Protein AF-A0A376TER1-F1 (afdb_monomer)

Organism: Escherichia coli (NCBI:txid562)

pLDDT: mean 86.39, std 13.45, range [49.84, 98.0]

Solvent-accessible surface area (backbone atoms only — not comparable to full-atom values): 4954 Å² total; per-residue (Å²): 140,80,90,77,64,39,88,57,66,46,74,44,70,32,35,37,29,41,82,95,69,29,32,59,74,50,73,50,77,42,82,34,57,48,76,42,75,80,64,85,55,51,39,77,66,80,77,72,92,68,59,91,66,46,39,41,29,57,42,74,47,73,57,94,92,41,77,46,80,46,79,48,75,44,70,68,82,129

InterPro domains:
  IPR060498 Tail fiber assembly protein, N-terminal domain [PF28596] (8-60)

Foldseek 3Di:
DDDDFAQAKDKAKKFAADPPFLWTDDIDIDIDHGPDDDPPRIDRDDADDADPQKTKHWDFDDDPNDTDTDIDIDGDDD

Radius of gyration: 13.78 Å; Cα contacts (8 Å, |Δi|>4): 143; chains: 1; bounding box: 30×22×37 Å

Sequence (78 aa):
MAFRMSEQPRTIKIYNLLAGTNEFIGEGDAYIPPHTGLPANSTYIAPPDIPAGFVAVFTVMRHRGISLKIIGVKRFMT

Nearest PDB structures (foldseek):
  3tdh-assembly1_B  TM=4.684E-01  e=1.585E+00  Saccharomyces cerevisiae S288C
  3te5-assembly1_B  TM=4.596E-01  e=1.986E+00  Saccharomyces cerevisiae S288C
  6c9f-assembly1_B  TM=5.646E-01  e=4.905E+00  Homo sapiens
  6c9g-assembly1_B  TM=5.710E-01  e=4.905E+00  Homo sapiens
  8ir3-assembly1_c  TM=4.436E-01  e=6.885E+00  Homo sapiens

Structure (mmCIF, N/CA/C/O backbone):
data_AF-A0A376TER1-F1
#
_entry.id   AF-A0A376TER1-F1
#
loop_
_atom_site.group_PDB
_atom_site.id
_atom_site.type_symbol
_atom_site.label_atom_id
_atom_site.label_alt_id
_atom_site.label_comp_id
_atom_site.label_asym_id
_atom_site.label_entity_id
_atom_site.label_seq_id
_atom_site.pdbx_PDB_ins_code
_atom_site.Cartn_x
_atom_site.Cartn_y
_atom_site.Cartn_z
_atom_site.occupancy
_atom_site.B_iso_or_equiv
_atom_site.auth_seq_id
_atom_site.auth_comp_id
_atom_site.auth_asym_id
_atom_site.auth_atom_id
_atom_site.pdbx_PDB_model_num
ATOM 1 N N . MET A 1 1 ? -0.391 13.025 -7.513 1.00 63.50 1 MET A N 1
ATOM 2 C CA . MET A 1 1 ? 0.686 12.451 -8.353 1.00 63.50 1 MET A CA 1
ATOM 3 C C . MET A 1 1 ? 0.192 11.126 -8.936 1.00 63.50 1 MET A C 1
ATOM 5 O O . MET A 1 1 ? -0.534 10.434 -8.230 1.00 63.50 1 MET A O 1
ATOM 9 N N . ALA A 1 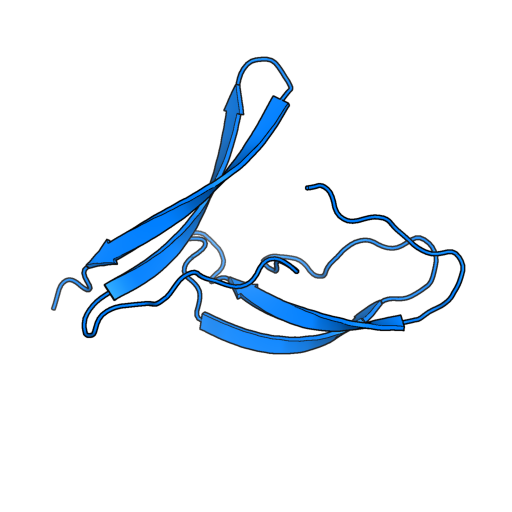2 ? 0.527 10.794 -10.187 1.00 77.69 2 ALA A N 1
ATOM 10 C CA . ALA A 1 2 ? 0.160 9.517 -10.815 1.00 77.69 2 ALA A CA 1
ATOM 11 C C . ALA A 1 2 ? 1.348 8.542 -10.815 1.00 77.69 2 ALA A C 1
ATOM 13 O O . ALA A 1 2 ? 2.496 8.967 -10.969 1.00 77.69 2 ALA A O 1
ATOM 14 N N . PHE A 1 3 ? 1.078 7.246 -10.638 1.00 84.88 3 PHE A N 1
ATOM 15 C CA . PHE A 1 3 ? 2.112 6.214 -10.689 1.00 84.88 3 PHE A CA 1
ATOM 16 C C . PHE A 1 3 ? 2.704 6.147 -12.102 1.00 84.88 3 PHE A C 1
ATOM 18 O O . PHE A 1 3 ? 1.957 6.021 -13.071 1.00 84.88 3 PHE A O 1
ATOM 25 N N . ARG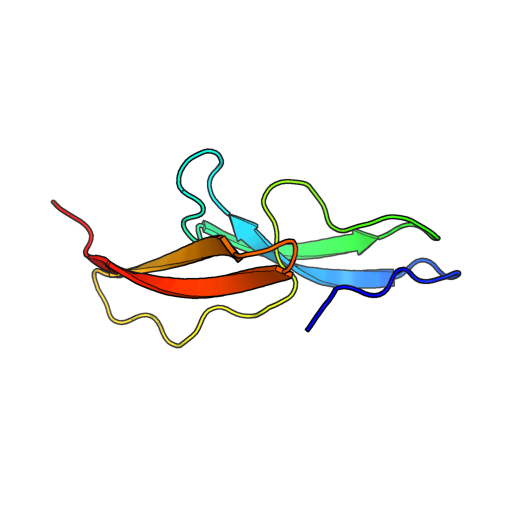 A 1 4 ? 4.033 6.225 -12.228 1.00 89.62 4 ARG A N 1
ATOM 26 C CA . ARG A 1 4 ? 4.722 6.117 -13.524 1.00 89.62 4 ARG A CA 1
ATOM 27 C C . ARG A 1 4 ? 5.252 4.704 -13.696 1.00 89.62 4 ARG A C 1
ATOM 29 O O . ARG A 1 4 ? 6.089 4.289 -12.898 1.00 89.62 4 ARG A O 1
ATOM 36 N N . MET A 1 5 ? 4.781 3.988 -14.712 1.00 92.25 5 MET A N 1
ATOM 37 C CA . MET A 1 5 ? 5.328 2.678 -15.078 1.00 92.25 5 MET A CA 1
ATOM 38 C C . MET A 1 5 ? 6.788 2.821 -15.539 1.00 92.25 5 MET A C 1
ATOM 40 O O . MET A 1 5 ? 7.198 3.895 -15.978 1.00 92.25 5 MET A O 1
ATOM 44 N N . SER A 1 6 ? 7.569 1.754 -15.389 1.00 94.06 6 SER A N 1
ATOM 45 C CA . SER A 1 6 ? 9.009 1.712 -15.673 1.00 94.06 6 SER A CA 1
ATOM 46 C C . SER A 1 6 ? 9.306 0.643 -16.722 1.00 94.06 6 SER A C 1
ATOM 48 O O . SER A 1 6 ? 8.592 -0.354 -16.779 1.00 94.06 6 SER A O 1
ATOM 50 N N . GLU A 1 7 ? 10.361 0.826 -17.516 1.00 96.94 7 GLU A N 1
ATOM 51 C CA . GLU A 1 7 ? 10.893 -0.204 -18.429 1.00 96.94 7 GLU A CA 1
ATOM 52 C C . GLU A 1 7 ? 11.714 -1.270 -17.68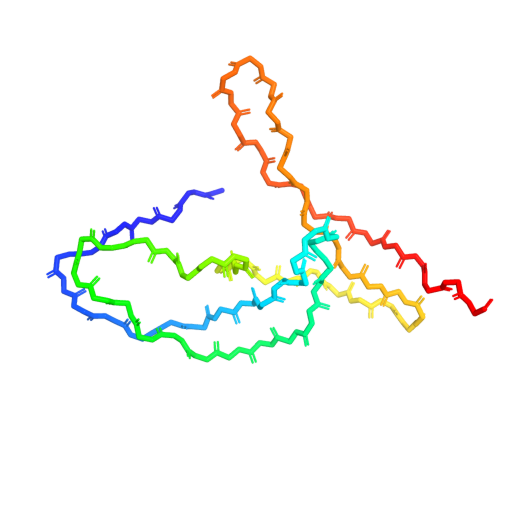6 1.00 96.94 7 GLU A C 1
ATOM 54 O O . GLU A 1 7 ? 11.935 -2.368 -18.184 1.00 96.94 7 GLU A O 1
ATOM 59 N N . GLN A 1 8 ? 12.160 -0.953 -16.471 1.00 97.25 8 GLN A N 1
ATOM 60 C CA . GLN A 1 8 ? 12.912 -1.860 -15.608 1.00 97.25 8 GLN A CA 1
ATOM 61 C C . GLN A 1 8 ? 12.048 -2.331 -14.437 1.00 97.25 8 GLN A C 1
ATOM 63 O O . GLN A 1 8 ? 11.244 -1.535 -13.925 1.00 97.25 8 GLN A O 1
ATOM 68 N N . PRO A 1 9 ? 12.229 -3.586 -13.980 1.00 96.88 9 PRO A N 1
ATOM 69 C CA . PRO A 1 9 ? 11.573 -4.055 -12.775 1.00 96.88 9 PRO A CA 1
ATOM 70 C C . PRO A 1 9 ? 12.060 -3.263 -11.564 1.00 96.88 9 PRO A C 1
ATOM 72 O O . PRO A 1 9 ? 13.219 -2.854 -11.495 1.00 96.88 9 PRO A O 1
ATOM 75 N N . ARG A 1 10 ? 11.184 -3.072 -10.581 1.00 97.06 10 ARG A N 1
ATOM 76 C CA . ARG A 1 10 ? 11.556 -2.428 -9.317 1.00 97.06 10 ARG A CA 1
ATOM 77 C C . ARG A 1 10 ? 10.728 -2.948 -8.162 1.00 97.06 10 ARG A C 1
ATOM 79 O O . ARG A 1 10 ? 9.547 -3.229 -8.330 1.00 97.06 10 ARG A O 1
ATOM 86 N N . THR A 1 11 ? 11.328 -2.982 -6.984 1.00 97.50 11 THR A N 1
ATOM 87 C CA . THR A 1 11 ? 10.600 -3.182 -5.733 1.00 97.50 11 THR A CA 1
ATOM 88 C C . THR A 1 11 ? 10.325 -1.823 -5.109 1.00 97.50 11 THR A C 1
ATOM 90 O O . THR A 1 11 ? 11.231 -0.994 -5.019 1.00 97.50 11 THR A O 1
ATOM 93 N N . ILE A 1 12 ? 9.078 -1.563 -4.727 1.00 96.69 12 ILE A N 1
ATOM 94 C CA . ILE A 1 12 ? 8.683 -0.315 -4.070 1.00 96.69 12 ILE A CA 1
ATOM 95 C C . ILE A 1 12 ? 7.841 -0.595 -2.834 1.00 96.69 12 ILE A C 1
ATOM 97 O O . ILE A 1 12 ? 7.068 -1.554 -2.811 1.00 96.69 12 ILE A O 1
ATOM 101 N N . LYS A 1 13 ? 7.922 0.309 -1.856 1.00 97.56 13 LYS A N 1
ATOM 102 C CA . LYS A 1 13 ? 6.980 0.332 -0.744 1.00 97.56 13 LYS A CA 1
ATOM 103 C C . LYS A 1 13 ? 5.582 0.679 -1.252 1.00 97.56 13 LYS A C 1
ATOM 105 O O . LYS A 1 13 ? 5.392 1.655 -1.986 1.00 97.56 13 LYS A O 1
ATOM 110 N N . ILE A 1 14 ? 4.610 -0.116 -0.835 1.00 96.75 14 ILE A N 1
ATOM 111 C CA . ILE A 1 14 ? 3.189 0.074 -1.086 1.00 96.75 14 ILE A CA 1
ATOM 112 C C . ILE A 1 14 ? 2.410 0.060 0.226 1.00 96.75 14 ILE A C 1
ATOM 114 O O . ILE A 1 14 ? 2.848 -0.475 1.242 1.00 96.75 14 ILE A O 1
ATOM 118 N N . TYR A 1 15 ? 1.214 0.624 0.163 1.00 96.00 15 TYR A N 1
ATOM 119 C CA . TYR A 1 15 ? 0.242 0.653 1.242 1.00 96.00 15 TYR A CA 1
ATOM 120 C C . TYR A 1 15 ? -1.012 -0.062 0.749 1.00 96.00 15 TYR A C 1
ATOM 122 O O . TYR A 1 15 ? -1.614 0.343 -0.253 1.00 96.00 15 TYR A O 1
ATOM 130 N N . ASN A 1 16 ? -1.359 -1.155 1.419 1.00 96.19 16 ASN A N 1
ATOM 131 C CA . ASN A 1 16 ? -2.478 -2.018 1.083 1.00 96.19 16 ASN A CA 1
ATOM 132 C C . ASN A 1 16 ? -3.776 -1.432 1.627 1.00 96.19 16 ASN A C 1
ATOM 134 O O . ASN A 1 16 ? -3.825 -0.887 2.734 1.00 96.19 16 A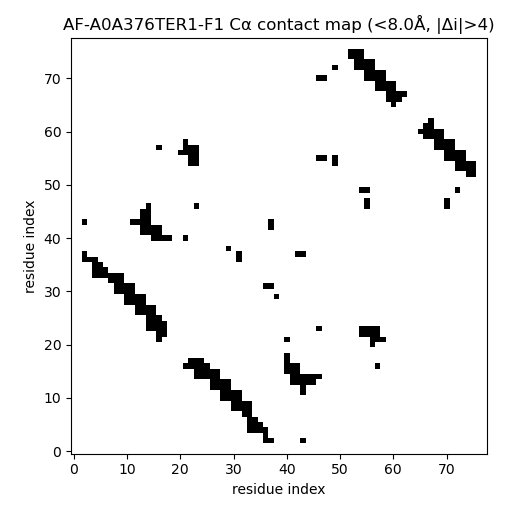SN A O 1
ATOM 138 N N . LEU A 1 17 ? -4.825 -1.560 0.827 1.00 94.75 17 LEU A N 1
ATOM 139 C CA . LEU A 1 17 ? -6.152 -1.044 1.097 1.00 94.75 17 LEU A CA 1
ATOM 140 C C . LEU A 1 17 ? -7.135 -2.210 1.179 1.00 94.75 17 LEU A C 1
ATOM 142 O O . LEU A 1 17 ? -7.088 -3.136 0.366 1.00 94.75 17 LEU A O 1
ATOM 146 N N . LEU A 1 18 ? -8.053 -2.156 2.138 1.00 95.12 18 LEU A N 1
ATOM 147 C CA . LEU A 1 18 ? -9.139 -3.117 2.232 1.00 95.12 18 LEU A CA 1
ATOM 148 C C . LEU A 1 18 ? -10.043 -2.980 1.003 1.00 95.12 18 LEU A C 1
ATOM 150 O O . LEU A 1 18 ? -10.524 -1.890 0.677 1.00 95.12 18 LEU A O 1
ATOM 154 N N . ALA A 1 19 ? -10.283 -4.097 0.319 1.00 92.62 19 ALA A N 1
ATOM 155 C CA . ALA A 1 19 ? -11.183 -4.126 -0.822 1.00 92.62 19 ALA A CA 1
ATOM 156 C C . ALA A 1 19 ? -12.595 -3.678 -0.400 1.00 92.62 19 ALA A C 1
ATOM 158 O O . ALA A 1 19 ? -13.126 -4.117 0.616 1.00 92.62 19 ALA A O 1
ATOM 159 N N . GLY A 1 20 ? -13.204 -2.789 -1.184 1.00 90.19 20 GLY A N 1
ATOM 160 C CA . GLY A 1 20 ? -14.552 -2.268 -0.933 1.00 90.19 20 GLY A CA 1
ATOM 161 C C . GLY A 1 20 ? -14.606 -1.009 -0.060 1.00 90.19 20 GLY A C 1
ATOM 162 O O . GLY A 1 20 ? -15.393 -0.119 -0.374 1.00 90.19 20 GLY A O 1
ATOM 163 N N . THR A 1 21 ? -13.760 -0.874 0.969 1.00 90.81 21 THR A N 1
ATOM 164 C CA . THR A 1 21 ? -13.749 0.321 1.848 1.00 90.81 21 THR A CA 1
ATOM 165 C C . THR A 1 21 ? -12.588 1.275 1.576 1.00 90.81 21 THR A C 1
ATOM 167 O O . THR A 1 21 ? -12.674 2.453 1.916 1.00 90.81 21 THR A O 1
ATOM 170 N N . ASN A 1 22 ? -11.523 0.797 0.926 1.00 92.44 22 ASN A N 1
ATOM 171 C CA . ASN A 1 22 ? -10.264 1.516 0.716 1.00 92.44 22 ASN A CA 1
ATOM 172 C C . ASN A 1 22 ? -9.596 2.005 2.017 1.00 92.44 22 ASN A C 1
ATOM 174 O O . ASN A 1 22 ? -8.853 2.993 2.010 1.00 92.44 22 ASN A O 1
ATOM 178 N N . GLU A 1 23 ? -9.874 1.331 3.131 1.00 93.75 23 GLU A N 1
ATOM 179 C CA . GLU A 1 23 ? -9.229 1.575 4.420 1.00 93.75 23 GLU A CA 1
ATOM 180 C C . GLU A 1 23 ? -7.792 1.047 4.386 1.00 93.75 23 GLU A C 1
ATOM 182 O O . GLU A 1 23 ? -7.536 -0.041 3.877 1.00 93.75 23 GLU A O 1
ATOM 187 N N . PHE A 1 24 ? -6.842 1.817 4.908 1.00 94.19 24 PHE A N 1
ATOM 188 C CA . PHE A 1 24 ? -5.457 1.381 5.046 1.00 94.19 24 PHE A CA 1
ATOM 189 C C . PHE A 1 24 ? -5.356 0.199 6.018 1.00 94.19 24 PHE A C 1
ATOM 191 O O . PHE A 1 24 ? -5.814 0.300 7.155 1.00 94.19 24 PHE A O 1
ATOM 198 N N . ILE A 1 25 ? -4.729 -0.897 5.581 1.00 95.56 25 ILE A N 1
ATOM 199 C CA . ILE A 1 25 ? -4.595 -2.136 6.373 1.00 95.56 25 ILE A CA 1
ATOM 200 C C . ILE A 1 25 ? -3.147 -2.563 6.629 1.00 95.56 25 ILE A C 1
ATOM 202 O O . ILE A 1 25 ? -2.915 -3.533 7.344 1.00 95.56 25 ILE A O 1
ATOM 206 N N . GLY A 1 26 ? -2.168 -1.861 6.060 1.00 95.75 26 GLY A N 1
ATOM 207 C CA . GLY A 1 26 ? -0.753 -2.146 6.290 1.00 95.75 26 GLY A CA 1
ATOM 20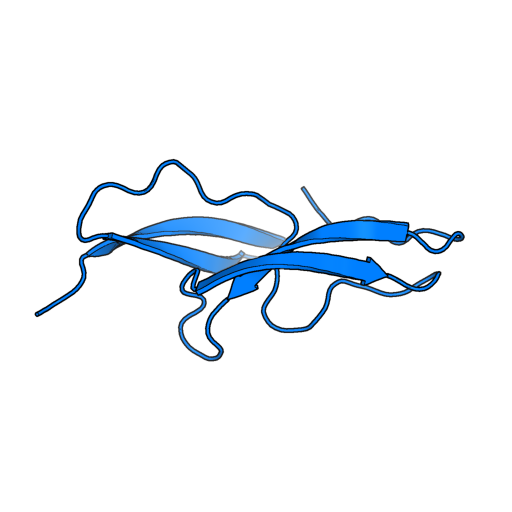8 C C . GLY A 1 26 ? 0.130 -1.797 5.102 1.00 95.75 26 GLY A C 1
ATOM 209 O O . GLY A 1 26 ? -0.345 -1.597 3.984 1.00 95.75 26 GLY A O 1
ATOM 210 N N . GLU A 1 27 ? 1.431 -1.720 5.350 1.00 97.19 27 GLU A N 1
ATOM 211 C CA . GLU A 1 27 ? 2.449 -1.490 4.326 1.00 97.19 27 GLU A CA 1
ATOM 212 C C . GLU A 1 27 ? 3.234 -2.764 4.004 1.00 97.19 27 GLU A C 1
ATOM 214 O O . GLU A 1 27 ? 3.255 -3.718 4.780 1.00 97.19 27 GLU A O 1
ATOM 219 N N . GLY A 1 28 ? 3.879 -2.775 2.844 1.00 97.50 28 GLY A N 1
ATOM 220 C CA . GLY A 1 28 ? 4.778 -3.842 2.430 1.00 97.50 28 GLY A CA 1
ATOM 221 C C . GLY A 1 28 ? 5.533 -3.470 1.163 1.00 97.50 28 GLY A C 1
ATOM 222 O O . GLY A 1 28 ? 5.290 -2.420 0.570 1.00 97.50 28 GLY A O 1
ATOM 223 N N . ASP A 1 29 ? 6.435 -4.341 0.736 1.00 98.00 29 ASP A N 1
ATOM 224 C CA . ASP A 1 29 ? 7.157 -4.178 -0.519 1.00 98.00 29 ASP A CA 1
ATOM 225 C C . ASP A 1 29 ? 6.476 -4.960 -1.643 1.00 98.00 29 ASP A C 1
ATOM 227 O O . ASP A 1 29 ? 6.076 -6.112 -1.473 1.00 98.00 29 ASP A O 1
ATOM 231 N N . ALA A 1 30 ? 6.365 -4.339 -2.815 1.00 97.12 30 ALA A N 1
ATOM 232 C CA . ALA A 1 30 ? 5.846 -4.973 -4.016 1.00 97.12 30 ALA A CA 1
ATOM 233 C C . ALA A 1 30 ? 6.883 -4.937 -5.132 1.00 97.12 30 ALA A C 1
ATOM 235 O O . ALA A 1 30 ? 7.371 -3.869 -5.509 1.00 97.12 30 ALA A O 1
ATOM 236 N N . TYR A 1 31 ? 7.167 -6.109 -5.697 1.00 97.50 31 TYR A N 1
ATOM 237 C CA . TYR A 1 31 ? 7.867 -6.221 -6.968 1.00 97.50 31 TYR A CA 1
ATOM 238 C C . TYR A 1 31 ? 6.931 -5.802 -8.106 1.00 97.50 31 TYR A C 1
ATOM 240 O O . TYR A 1 31 ? 5.851 -6.368 -8.275 1.00 97.50 31 TYR A O 1
ATOM 248 N N . ILE A 1 32 ? 7.352 -4.814 -8.890 1.00 97.31 32 ILE A N 1
ATOM 249 C CA . ILE A 1 32 ? 6.629 -4.279 -10.040 1.00 97.31 32 ILE A CA 1
ATOM 250 C C . ILE A 1 32 ? 7.400 -4.651 -11.312 1.00 97.31 32 ILE A C 1
ATOM 252 O O . ILE A 1 32 ? 8.479 -4.092 -11.546 1.00 97.31 32 ILE A O 1
ATOM 256 N N . PRO A 1 33 ? 6.874 -5.570 -12.142 1.00 97.00 33 PRO A N 1
ATOM 257 C CA . PRO A 1 33 ? 7.438 -5.867 -13.454 1.00 97.00 33 PRO A CA 1
ATOM 258 C C . PRO A 1 33 ? 7.444 -4.643 -14.392 1.00 97.00 33 PRO A C 1
ATOM 260 O O . PRO A 1 33 ? 6.624 -3.730 -14.222 1.00 97.00 33 PRO A O 1
ATOM 263 N N . PRO A 1 34 ? 8.303 -4.631 -15.429 1.00 97.62 34 PRO A N 1
ATOM 264 C CA . PRO A 1 34 ? 8.257 -3.625 -16.484 1.00 97.62 34 PRO A CA 1
ATOM 265 C C . PRO A 1 34 ? 6.854 -3.422 -17.054 1.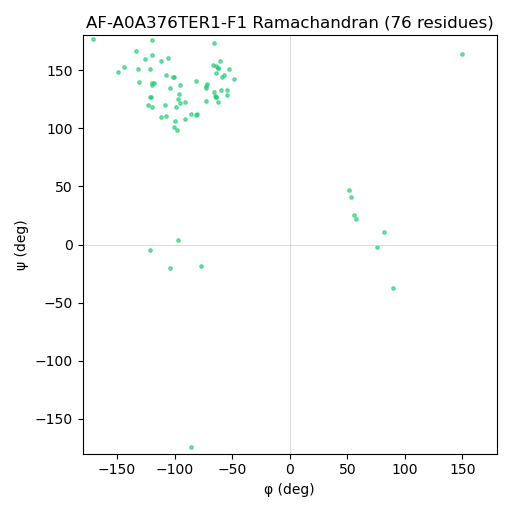00 97.62 34 PRO A C 1
ATOM 267 O O . PRO A 1 34 ? 6.104 -4.379 -17.231 1.00 97.62 34 PRO A O 1
ATOM 270 N N . HIS A 1 35 ? 6.515 -2.174 -17.367 1.00 95.69 35 HIS A N 1
ATOM 271 C CA . HIS A 1 35 ? 5.267 -1.784 -18.032 1.00 95.69 35 HIS A CA 1
ATOM 272 C C . HIS A 1 35 ? 3.975 -2.207 -17.302 1.00 95.69 35 HIS A C 1
ATOM 274 O O . HIS A 1 35 ? 2.910 -2.264 -17.913 1.00 95.69 35 HIS A O 1
ATOM 280 N N . THR A 1 36 ? 4.042 -2.466 -15.991 1.00 94.94 36 THR A N 1
ATOM 281 C CA . THR A 1 36 ? 2.869 -2.787 -15.162 1.00 94.94 36 THR A CA 1
ATOM 282 C C . THR A 1 36 ? 2.542 -1.686 -14.1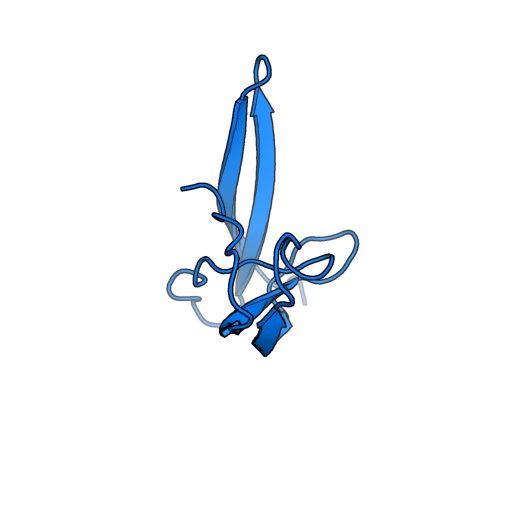54 1.00 94.94 36 THR A C 1
ATOM 284 O O . THR A 1 36 ? 3.374 -0.842 -13.808 1.00 94.94 36 THR A O 1
ATOM 287 N N . GLY A 1 37 ? 1.285 -1.674 -13.707 1.00 92.94 37 GLY A N 1
ATOM 288 C CA . GLY A 1 37 ? 0.794 -0.793 -12.651 1.00 92.94 37 GLY A CA 1
ATOM 289 C C . GLY A 1 37 ? 1.012 -1.360 -11.247 1.00 92.94 37 GLY A C 1
ATOM 290 O O . GLY A 1 37 ? 1.623 -2.407 -11.059 1.00 92.94 37 GLY A O 1
ATOM 291 N N . LEU A 1 38 ? 0.474 -0.657 -10.251 1.00 94.19 38 LEU A N 1
ATOM 292 C CA . LEU A 1 38 ? 0.431 -1.162 -8.880 1.00 94.19 38 LEU A CA 1
ATOM 293 C C . LEU A 1 38 ? -0.498 -2.382 -8.740 1.00 94.19 38 LEU A C 1
ATOM 295 O O . LEU A 1 38 ? -1.484 -2.470 -9.480 1.00 94.19 38 LEU A O 1
ATOM 299 N N . PRO A 1 39 ? -0.263 -3.255 -7.740 1.00 94.50 39 PRO A N 1
ATOM 300 C CA . PRO A 1 39 ? -1.227 -4.270 -7.333 1.00 94.50 39 PRO A CA 1
ATOM 301 C C . PRO A 1 39 ? -2.608 -3.673 -7.042 1.00 94.50 39 PRO A C 1
ATOM 303 O O . PRO A 1 39 ? -2.732 -2.521 -6.604 1.00 94.50 39 PRO A O 1
ATOM 306 N N . ALA A 1 40 ? -3.656 -4.468 -7.256 1.00 93.56 40 ALA A N 1
ATOM 307 C CA . ALA A 1 40 ? -5.016 -4.058 -6.931 1.00 93.56 40 ALA A CA 1
ATOM 308 C C . ALA A 1 40 ? -5.138 -3.690 -5.444 1.00 93.56 40 ALA A C 1
ATOM 310 O O . ALA A 1 40 ? -4.489 -4.291 -4.593 1.00 93.56 40 ALA A O 1
ATOM 311 N N . ASN A 1 41 ? -5.987 -2.703 -5.147 1.00 93.56 41 ASN A N 1
ATOM 312 C CA . ASN A 1 41 ? -6.216 -2.202 -3.789 1.00 93.56 41 ASN A CA 1
ATOM 313 C C . ASN A 1 41 ? -4.920 -1.791 -3.070 1.00 93.56 41 ASN A C 1
ATOM 315 O O . ASN A 1 41 ? -4.745 -2.045 -1.885 1.00 93.56 41 ASN A O 1
ATOM 319 N N . SER A 1 42 ? -4.001 -1.144 -3.785 1.00 94.31 42 SER A N 1
ATOM 32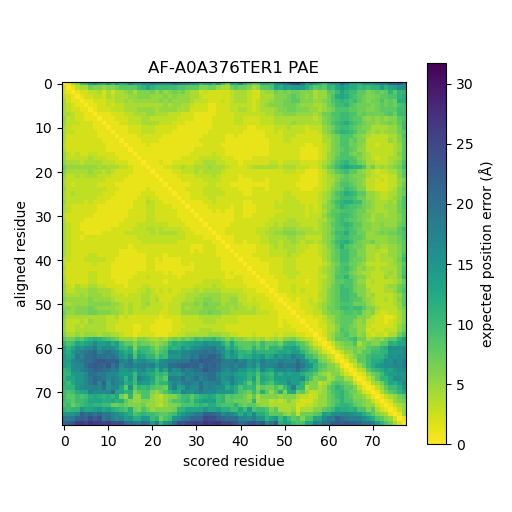0 C CA . SER A 1 42 ? -2.791 -0.588 -3.189 1.00 94.31 42 SER A CA 1
ATOM 321 C C . SER A 1 42 ? -2.526 0.843 -3.654 1.00 94.31 42 SER A C 1
ATOM 323 O O . SER A 1 42 ? -3.125 1.377 -4.602 1.00 94.31 42 SER A O 1
ATOM 325 N N . THR A 1 43 ? -1.624 1.515 -2.953 1.00 92.75 43 THR A N 1
ATOM 326 C CA . THR A 1 43 ? -1.145 2.845 -3.308 1.00 92.75 43 THR A CA 1
ATOM 327 C C . THR A 1 43 ? 0.335 2.971 -2.974 1.00 92.75 43 THR A C 1
ATOM 329 O O . THR A 1 43 ? 0.832 2.319 -2.068 1.00 92.75 43 THR A O 1
ATOM 332 N N . TYR A 1 44 ? 1.043 3.829 -3.703 1.00 92.56 44 TYR A N 1
ATOM 333 C CA . TYR A 1 44 ? 2.439 4.185 -3.416 1.00 92.56 44 TYR A CA 1
ATOM 334 C C . TYR A 1 44 ? 2.540 5.497 -2.618 1.00 92.56 44 TYR A C 1
ATOM 336 O O . TYR A 1 44 ? 3.623 6.027 -2.392 1.00 92.56 44 TYR A O 1
ATOM 344 N N . ILE A 1 45 ? 1.387 6.057 -2.245 1.00 91.50 45 ILE A N 1
ATOM 345 C CA . ILE A 1 45 ? 1.266 7.284 -1.461 1.00 91.50 45 ILE A CA 1
ATOM 346 C C . ILE A 1 45 ? 1.103 6.871 -0.005 1.00 91.50 45 ILE A C 1
ATOM 348 O O . ILE A 1 45 ? 0.155 6.150 0.303 1.00 91.50 45 ILE A O 1
ATOM 352 N N . ALA A 1 46 ? 2.006 7.334 0.856 1.00 92.19 46 ALA A N 1
ATOM 353 C CA . ALA A 1 46 ? 1.926 7.073 2.286 1.00 92.19 46 ALA A CA 1
ATOM 354 C C . ALA A 1 46 ? 0.615 7.609 2.881 1.00 92.19 46 ALA A C 1
ATOM 356 O O . ALA A 1 46 ? 0.133 8.660 2.439 1.00 92.19 46 ALA A O 1
ATOM 357 N N . PRO A 1 47 ? 0.023 6.909 3.865 1.00 90.62 47 PRO A N 1
ATOM 358 C CA . PRO A 1 47 ? -1.028 7.507 4.669 1.00 90.62 47 PRO A CA 1
ATOM 359 C C . PRO A 1 47 ? -0.461 8.717 5.440 1.00 90.62 47 PRO A C 1
ATOM 361 O O . PRO A 1 47 ? 0.736 8.750 5.733 1.00 90.62 47 PRO A O 1
ATOM 364 N N . PRO A 1 48 ? -1.292 9.722 5.765 1.00 89.69 48 PRO A N 1
ATOM 365 C CA . PRO A 1 48 ? -0.926 10.749 6.737 1.00 89.69 48 PRO A CA 1
ATOM 366 C C . PRO A 1 48 ? -0.776 10.128 8.133 1.00 89.69 48 PRO A C 1
ATOM 368 O O . PRO A 1 48 ? -1.141 8.969 8.339 1.00 89.69 48 PRO A O 1
ATOM 371 N N . ASP A 1 49 ? -0.316 10.912 9.108 1.00 90.56 49 ASP A N 1
ATOM 372 C CA . ASP A 1 49 ? -0.360 10.509 10.515 1.00 90.56 49 ASP A CA 1
ATOM 373 C C . ASP A 1 49 ? -1.790 10.124 10.925 1.00 90.56 49 ASP A C 1
ATOM 375 O O . ASP A 1 49 ? -2.746 10.870 10.694 1.00 90.56 49 ASP A O 1
ATOM 379 N N . ILE A 1 50 ? -1.937 8.936 11.520 1.00 89.44 50 ILE A N 1
ATOM 380 C CA . ILE A 1 50 ? -3.232 8.367 11.903 1.00 89.44 50 ILE A CA 1
ATOM 381 C C . ILE A 1 50 ? -3.364 8.443 13.429 1.00 89.44 50 ILE A C 1
ATOM 383 O O . ILE A 1 50 ? -2.666 7.711 14.134 1.00 89.44 50 ILE A O 1
ATOM 387 N N . PRO A 1 51 ? -4.252 9.296 13.971 1.00 90.88 51 PRO A N 1
ATOM 388 C CA . PRO A 1 51 ? -4.514 9.329 15.403 1.00 90.88 51 PRO A CA 1
ATOM 389 C C . PRO A 1 51 ? -5.084 7.997 15.905 1.00 90.88 51 PRO A C 1
ATOM 391 O O . PRO A 1 51 ? -5.789 7.291 15.180 1.00 90.88 51 PRO A O 1
ATOM 394 N N . ALA A 1 52 ? -4.844 7.679 17.178 1.00 90.44 52 ALA A N 1
ATOM 395 C CA . ALA A 1 52 ? -5.417 6.491 17.803 1.00 90.44 52 ALA A CA 1
ATOM 396 C C . ALA A 1 52 ? -6.953 6.463 17.659 1.00 90.44 52 ALA A C 1
ATOM 398 O O . ALA A 1 52 ? -7.637 7.459 17.899 1.00 90.44 52 ALA A O 1
ATOM 399 N N . GLY A 1 53 ? -7.493 5.308 17.260 1.00 92.12 53 GLY A N 1
ATOM 400 C CA . GLY A 1 53 ? -8.929 5.126 17.023 1.00 92.12 53 GLY A CA 1
ATOM 401 C C . GLY A 1 53 ? -9.430 5.615 15.658 1.00 92.12 53 GLY A C 1
ATOM 402 O O . GLY A 1 53 ? -10.643 5.650 15.441 1.00 92.12 53 GLY A O 1
ATOM 403 N N . PHE A 1 54 ? -8.536 5.958 14.729 1.00 92.50 54 PHE A N 1
ATOM 404 C CA . PHE A 1 54 ? -8.868 6.283 13.341 1.00 92.50 54 PHE A CA 1
ATOM 405 C C . PHE A 1 54 ? -8.180 5.334 12.357 1.00 92.50 54 PHE A C 1
ATOM 407 O O . PHE A 1 54 ? -7.211 4.657 12.691 1.00 92.50 54 PHE A O 1
ATOM 414 N N . VAL A 1 55 ? -8.685 5.311 11.126 1.00 92.38 55 VAL A N 1
ATOM 415 C CA . VAL A 1 55 ? -8.068 4.650 9.973 1.00 92.38 55 VAL A CA 1
ATOM 416 C C . VAL A 1 55 ? -8.033 5.611 8.789 1.00 92.38 55 VAL A C 1
ATOM 418 O O . VAL A 1 55 ? -8.981 6.370 8.565 1.00 92.38 55 VAL A O 1
ATOM 421 N N . ALA A 1 56 ? -6.936 5.600 8.031 1.00 92.62 56 ALA A N 1
ATOM 422 C CA . ALA A 1 56 ? -6.844 6.350 6.785 1.00 92.62 56 ALA A CA 1
ATOM 423 C C . ALA A 1 56 ? -7.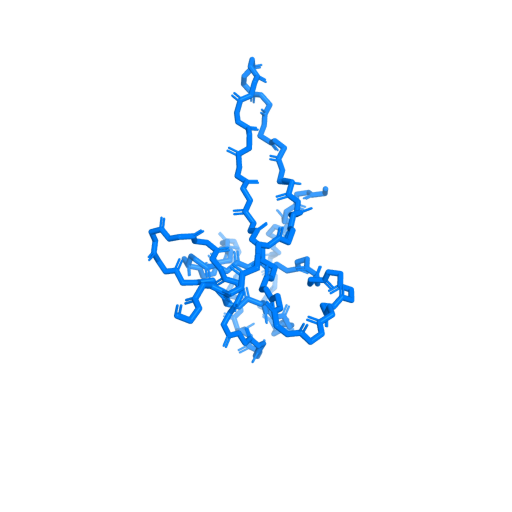706 5.684 5.701 1.00 92.62 56 ALA A C 1
ATOM 425 O O . ALA A 1 56 ? -7.652 4.470 5.514 1.00 92.62 56 ALA A O 1
ATOM 426 N N . VAL A 1 57 ? -8.476 6.481 4.965 1.00 92.44 57 VAL A N 1
ATOM 427 C CA . VAL A 1 57 ? -9.333 6.030 3.864 1.00 92.44 57 VAL A CA 1
ATOM 428 C C . VAL A 1 57 ? -8.904 6.731 2.586 1.00 92.44 57 VAL A C 1
ATOM 430 O O . VAL A 1 57 ? -8.838 7.961 2.527 1.00 92.44 57 VAL A O 1
ATOM 433 N N . PHE A 1 58 ? -8.639 5.946 1.547 1.00 88.44 58 PHE A N 1
ATOM 434 C CA . PHE A 1 58 ? -8.236 6.449 0.240 1.00 88.44 58 PHE A CA 1
ATOM 435 C C . PHE A 1 58 ? -9.441 6.470 -0.694 1.00 88.44 58 PHE A C 1
ATOM 437 O O . PHE A 1 58 ? -9.876 5.433 -1.184 1.00 88.44 58 PHE A O 1
ATOM 444 N N . THR A 1 59 ? -9.976 7.651 -0.991 1.00 80.12 59 THR A N 1
ATOM 445 C CA . THR A 1 59 ? -11.065 7.783 -1.963 1.00 80.12 59 THR A CA 1
ATOM 446 C C . THR A 1 59 ? -10.547 8.248 -3.314 1.00 80.12 59 THR A C 1
ATOM 448 O O . THR A 1 59 ? -9.621 9.057 -3.413 1.00 80.12 59 THR A O 1
ATOM 451 N N . VAL A 1 60 ? -11.157 7.732 -4.377 1.00 68.56 60 VAL A N 1
ATOM 452 C CA . VAL A 1 60 ? -10.946 8.219 -5.735 1.00 68.56 60 VAL A CA 1
ATOM 453 C C . VAL A 1 60 ? -12.128 9.112 -6.085 1.00 68.56 60 VAL A C 1
ATOM 455 O O . VAL A 1 60 ? -13.199 8.625 -6.440 1.00 68.56 60 VAL A O 1
ATOM 458 N N . MET A 1 61 ? -11.941 10.427 -6.013 1.00 60.12 61 MET A N 1
ATOM 459 C CA . MET A 1 61 ? -12.915 11.356 -6.571 1.00 60.12 61 MET A CA 1
ATOM 460 C C . MET A 1 61 ? -12.688 11.455 -8.073 1.00 60.12 61 MET A C 1
ATOM 462 O O . MET A 1 61 ? -11.672 11.976 -8.533 1.00 60.12 61 MET A O 1
ATOM 466 N N . ARG A 1 62 ? -13.648 10.953 -8.850 1.00 58.97 62 ARG A N 1
ATOM 467 C CA . ARG A 1 62 ? -13.738 11.250 -10.279 1.00 58.97 62 ARG A CA 1
ATOM 468 C C . ARG A 1 62 ? -14.615 12.483 -10.453 1.00 58.97 62 ARG A C 1
ATOM 470 O O . ARG A 1 62 ? -15.828 12.395 -10.294 1.00 58.97 62 ARG A O 1
ATOM 477 N N . HIS A 1 63 ? -14.020 13.618 -10.804 1.00 49.84 63 HIS A N 1
ATOM 478 C CA . HIS A 1 63 ? -14.771 14.798 -11.233 1.00 49.84 63 HIS A CA 1
ATOM 479 C C . HIS A 1 63 ? -14.302 15.218 -12.625 1.00 49.84 63 HIS A C 1
ATOM 481 O O . HIS A 1 63 ? -13.124 15.501 -12.825 1.00 49.84 63 HIS A O 1
ATOM 487 N N . ARG A 1 64 ? -15.225 15.231 -13.598 1.00 66.38 64 ARG A N 1
ATOM 488 C CA . ARG A 1 64 ? -14.971 15.662 -14.989 1.00 66.38 64 ARG A CA 1
ATOM 489 C C . ARG A 1 64 ? -13.754 14.983 -15.644 1.00 66.38 64 ARG A C 1
ATOM 491 O O . ARG A 1 64 ? -12.907 15.642 -16.232 1.00 66.38 64 ARG A O 1
ATOM 498 N N . GLY A 1 65 ? -13.643 13.660 -15.509 1.00 57.25 65 GLY A N 1
ATOM 499 C CA . GLY A 1 65 ? -12.541 12.884 -16.100 1.00 57.25 65 GLY A CA 1
ATOM 500 C C . GLY A 1 65 ? -11.199 13.000 -15.365 1.00 57.25 65 GLY A C 1
ATOM 501 O O . GLY A 1 65 ? -10.252 12.307 -15.726 1.00 57.25 65 GLY A O 1
ATOM 502 N N . ILE A 1 66 ? -11.119 13.805 -14.300 1.00 52.88 66 ILE A N 1
ATOM 503 C CA . ILE A 1 66 ? -9.942 13.914 -13.436 1.00 52.88 66 ILE A CA 1
ATOM 504 C C . ILE A 1 66 ? -10.153 13.018 -12.218 1.00 52.88 66 ILE A C 1
ATOM 506 O O . ILE A 1 66 ? -11.160 13.114 -11.516 1.00 52.88 66 ILE A O 1
ATOM 510 N N . SER A 1 67 ? -9.194 12.125 -11.981 1.00 57.94 67 SER A N 1
ATOM 511 C CA . SER A 1 67 ? -9.178 11.207 -10.846 1.00 57.94 67 SER A CA 1
ATOM 512 C C . SER A 1 67 ? -8.279 11.786 -9.750 1.00 57.94 67 SER A C 1
ATOM 514 O O . SER A 1 67 ? -7.056 11.661 -9.825 1.00 57.94 67 SER A O 1
ATOM 516 N N . LEU A 1 68 ? -8.863 12.431 -8.740 1.00 52.53 68 LEU A N 1
ATOM 517 C CA . LEU A 1 68 ? -8.145 12.875 -7.543 1.00 52.53 68 LEU A CA 1
ATOM 518 C C . LEU A 1 68 ? -8.197 11.777 -6.478 1.00 52.53 68 LEU A C 1
ATOM 520 O O . LEU A 1 68 ? -9.273 11.351 -6.066 1.00 52.53 68 LEU A O 1
ATOM 524 N N . LYS A 1 69 ? -7.027 11.324 -6.018 1.00 64.25 69 LYS A N 1
ATOM 525 C CA . LYS A 1 69 ? -6.920 10.496 -4.810 1.00 64.25 69 LYS A CA 1
ATOM 526 C C . LYS A 1 69 ? -6.947 11.433 -3.605 1.00 64.25 69 LYS A C 1
ATOM 528 O O . LYS A 1 69 ? -6.012 12.210 -3.429 1.00 64.25 69 LYS A O 1
ATOM 533 N N . ILE A 1 70 ? -8.016 11.381 -2.819 1.00 66.94 70 ILE A N 1
ATOM 534 C CA . ILE A 1 70 ? -8.147 12.123 -1.561 1.00 66.94 70 ILE A CA 1
ATOM 535 C C . ILE A 1 70 ? -7.943 11.141 -0.418 1.00 66.94 70 ILE A C 1
ATOM 537 O O . ILE A 1 70 ? -8.470 10.029 -0.445 1.00 66.94 70 ILE A O 1
ATOM 541 N N . ILE A 1 71 ? -7.149 11.556 0.563 1.00 77.88 71 ILE A N 1
ATOM 542 C CA . ILE A 1 71 ? -6.882 10.777 1.766 1.00 77.88 71 ILE A CA 1
ATOM 543 C C . ILE A 1 71 ? -7.615 11.463 2.910 1.00 77.88 71 ILE A C 1
ATOM 545 O O . ILE A 1 71 ? -7.386 12.642 3.173 1.00 77.88 71 ILE A O 1
ATOM 549 N N . GLY A 1 72 ? -8.532 10.738 3.539 1.00 81.12 72 GLY A N 1
ATOM 550 C CA . GLY A 1 72 ? -9.237 11.171 4.742 1.00 81.12 72 GLY A CA 1
ATOM 551 C C . GLY A 1 72 ? -8.965 10.222 5.901 1.00 81.12 72 GLY A C 1
ATOM 552 O O . GLY A 1 72 ? -8.323 9.188 5.728 1.00 81.12 72 GLY A O 1
ATOM 553 N N . VAL A 1 73 ? -9.488 10.554 7.078 1.00 80.56 73 VAL A N 1
ATOM 554 C CA . VAL A 1 73 ? -9.503 9.656 8.238 1.00 80.56 73 VAL A CA 1
ATOM 555 C C . VAL A 1 73 ? -10.943 9.384 8.658 1.00 80.56 73 VAL A C 1
ATOM 557 O O . VAL A 1 73 ? -11.780 10.287 8.654 1.00 80.56 73 VAL A O 1
ATOM 560 N N . LYS A 1 74 ? -11.241 8.136 9.014 1.00 84.44 74 LYS A N 1
ATOM 561 C CA . LYS A 1 74 ? -12.534 7.706 9.558 1.00 84.44 74 LYS A CA 1
ATOM 562 C C . LYS A 1 74 ? -12.308 7.126 10.949 1.00 84.44 74 LYS A C 1
ATOM 564 O O . LYS A 1 74 ? -11.347 6.394 11.163 1.00 84.44 74 LYS A O 1
ATOM 569 N N . ARG A 1 75 ? -13.178 7.468 11.901 1.00 81.75 75 ARG A N 1
ATOM 570 C CA . ARG A 1 75 ? -13.127 6.919 13.262 1.00 81.75 75 ARG A CA 1
ATOM 571 C C . ARG A 1 75 ? -13.582 5.459 13.247 1.00 81.75 75 ARG A C 1
ATOM 573 O O . ARG A 1 75 ? -14.577 5.145 12.593 1.00 81.75 75 ARG A O 1
ATOM 580 N N . PHE A 1 76 ? -12.902 4.590 13.988 1.00 73.88 76 PHE A N 1
ATOM 581 C CA . PHE A 1 76 ? -13.433 3.267 14.304 1.00 73.88 76 PHE A CA 1
ATOM 582 C C . PHE A 1 76 ? -14.721 3.441 15.119 1.00 73.88 76 PHE A C 1
ATOM 584 O O . PHE A 1 76 ? -14.716 4.097 16.161 1.00 73.88 76 PHE A O 1
ATOM 591 N N . MET A 1 77 ? -15.834 2.893 14.631 1.00 62.94 77 MET A N 1
ATOM 592 C CA . MET A 1 77 ? -17.021 2.700 15.462 1.00 62.94 77 MET A CA 1
ATOM 593 C C . MET A 1 77 ? -16.824 1.363 16.176 1.00 62.94 77 MET A C 1
ATOM 595 O O . MET A 1 77 ? -16.733 0.335 15.509 1.00 62.94 77 MET A O 1
ATOM 599 N N . THR A 1 78 ? -16.651 1.412 17.497 1.00 60.19 78 THR A N 1
ATOM 600 C CA . THR A 1 78 ? -16.789 0.245 18.383 1.00 60.19 78 THR A CA 1
ATOM 601 C C . THR A 1 78 ? -18.235 -0.197 18.447 1.00 60.19 78 THR A C 1
ATOM 603 O O . THR A 1 78 ? -19.088 0.719 18.545 1.00 60.19 78 THR A O 1
#

Secondary structure (DSSP, 8-state):
-PPPP-SS-EEEEEEEE-TTT-BEEEEEEEEE-TT--PPTTEESSPPPP--TTEEEEEEEEEETTEEEEEEEEEE---

Mean predicted aligned error: 5.72 Å